Protein AF-A0A537F332-F1 (afdb_monomer)

Foldseek 3Di:
DDDDDDDDPDDDPPPADDLPQPPQDPCNLLVQVVVVVVVPNDDLVRSQVVVCVVVVNSGGDHSVVRPVSVVVD

Mean predicted aligned error: 10.93 Å

Solvent-accessible surface area (backbone atoms only — not comparable to full-atom values): 4859 Å² total; per-residue (Å²): 137,90,79,89,78,90,77,82,84,85,76,82,91,67,89,67,81,74,62,70,46,94,83,67,60,88,62,46,69,55,53,52,50,53,54,45,44,75,75,42,90,73,50,69,69,57,51,42,53,48,44,20,61,76,44,75,59,67,38,50,73,35,71,85,63,44,54,59,53,64,73,75,106

Secondary structure (DSSP, 8-state):
--------------TTS----TTPPTTHHHHHHHHHHHHS---HHHHHHHHHHHTTTS----HHHHHHHHH--

Radius of gyration: 16.9 Å; Cα contacts (8 Å, |Δi|>4): 43; chains: 1; bounding box: 59×20×30 Å

Sequence (73 aa):
MPGSGEKMIKRPTIHGALAHPQGIPRGFLRLYVLHRIAARPAHGYGLLQEIENKTEGVWRPGAGSIYPILKEL

Structure (mmCIF, N/CA/C/O backbone):
data_AF-A0A537F332-F1
#
_entry.id   AF-A0A537F332-F1
#
loop_
_atom_site.group_PDB
_atom_site.id
_atom_site.type_symbol
_atom_site.label_atom_id
_atom_site.label_alt_id
_atom_site.label_comp_id
_atom_site.label_asym_id
_atom_site.label_entity_id
_atom_site.label_seq_id
_atom_site.pdbx_PDB_ins_code
_atom_site.Cartn_x
_atom_site.Cartn_y
_atom_site.Cartn_z
_atom_site.occupancy
_atom_site.B_iso_or_equiv
_atom_site.auth_seq_id
_atom_site.auth_comp_id
_atom_site.auth_asym_id
_atom_site.auth_atom_id
_atom_site.pdbx_PDB_model_num
ATOM 1 N N . MET A 1 1 ? 49.604 -0.843 -20.030 1.00 45.31 1 MET A N 1
ATOM 2 C CA . MET A 1 1 ? 48.374 -1.618 -19.766 1.00 45.31 1 MET A CA 1
ATOM 3 C C . MET A 1 1 ? 47.696 -1.055 -18.518 1.00 45.31 1 MET A C 1
ATOM 5 O O . MET A 1 1 ? 48.264 -1.240 -17.450 1.00 45.31 1 MET A O 1
ATOM 9 N N . PRO A 1 2 ? 46.569 -0.327 -18.604 1.00 50.72 2 PRO A N 1
ATOM 10 C CA . PRO A 1 2 ? 45.757 -0.003 -17.430 1.00 50.72 2 PRO A CA 1
ATOM 11 C C . PRO A 1 2 ? 44.638 -1.038 -17.225 1.00 50.72 2 PRO A C 1
ATOM 13 O O . PRO A 1 2 ? 43.939 -1.407 -18.167 1.00 50.72 2 PRO A O 1
ATOM 16 N N . GLY A 1 3 ? 44.518 -1.522 -15.988 1.00 50.66 3 GLY A N 1
ATOM 17 C CA . GLY A 1 3 ? 43.553 -2.528 -15.559 1.00 50.66 3 GLY A CA 1
ATOM 18 C C . GLY A 1 3 ? 42.233 -1.950 -15.043 1.00 50.66 3 GLY A C 1
ATOM 19 O O . GLY A 1 3 ? 42.190 -0.867 -14.470 1.00 50.66 3 GLY A O 1
ATOM 20 N N . SER A 1 4 ? 41.184 -2.737 -15.289 1.00 61.75 4 SER A N 1
ATOM 21 C CA . SER A 1 4 ? 39.989 -3.018 -14.480 1.00 61.75 4 SER A CA 1
ATOM 22 C C . SER A 1 4 ? 39.629 -2.066 -13.330 1.00 61.75 4 SER A C 1
ATOM 24 O O . SER A 1 4 ? 40.365 -1.949 -12.353 1.00 61.75 4 SER A O 1
ATOM 26 N N . GLY A 1 5 ? 38.409 -1.524 -13.369 1.00 54.81 5 GLY A N 1
ATOM 27 C CA . GLY A 1 5 ? 37.802 -0.897 -12.196 1.00 54.81 5 GLY A CA 1
ATOM 28 C C . GLY A 1 5 ? 36.578 -0.052 -12.506 1.00 54.81 5 GLY A C 1
ATOM 29 O O . GLY A 1 5 ? 36.638 1.172 -12.457 1.00 54.81 5 GLY A O 1
ATOM 30 N N . GLU A 1 6 ? 35.462 -0.710 -12.810 1.00 55.72 6 GLU A N 1
ATOM 31 C CA . GLU A 1 6 ? 34.123 -0.125 -12.776 1.00 55.72 6 GLU A CA 1
ATOM 32 C C . GLU A 1 6 ? 33.907 0.755 -11.534 1.00 55.72 6 GLU A C 1
ATOM 34 O O . GLU A 1 6 ? 34.015 0.293 -10.399 1.00 55.72 6 GLU A O 1
ATOM 39 N N . LYS A 1 7 ? 33.457 1.995 -11.734 1.00 52.72 7 LYS A N 1
ATOM 40 C CA . LYS A 1 7 ? 32.497 2.606 -10.809 1.00 52.72 7 LYS A CA 1
ATOM 41 C C . LYS A 1 7 ? 31.427 3.339 -11.594 1.00 52.72 7 LYS A C 1
ATOM 43 O O . LYS A 1 7 ? 31.491 4.532 -11.870 1.00 52.72 7 LYS A O 1
ATOM 48 N N . MET A 1 8 ? 30.426 2.549 -11.953 1.00 47.69 8 MET A N 1
ATOM 49 C CA . MET A 1 8 ? 29.146 2.975 -12.480 1.00 47.69 8 MET A CA 1
ATOM 50 C C . MET A 1 8 ? 28.479 3.930 -11.480 1.00 47.69 8 MET A C 1
ATOM 52 O O . MET A 1 8 ? 28.014 3.535 -10.410 1.00 47.69 8 MET A O 1
ATOM 56 N N . ILE A 1 9 ? 28.457 5.213 -11.828 1.00 57.59 9 ILE A N 1
ATOM 57 C CA . ILE A 1 9 ? 27.828 6.281 -11.053 1.00 57.59 9 ILE A CA 1
ATOM 58 C C . ILE A 1 9 ? 26.302 6.160 -11.223 1.00 57.59 9 ILE A C 1
ATOM 60 O O . ILE A 1 9 ? 25.687 6.890 -11.992 1.00 57.59 9 ILE A O 1
ATOM 64 N N . LYS A 1 10 ? 25.656 5.198 -10.552 1.00 54.47 10 LYS A N 1
ATOM 65 C CA . LYS A 1 10 ? 24.186 5.078 -10.556 1.00 54.47 10 LYS A CA 1
ATOM 66 C C . LYS A 1 10 ? 23.573 5.903 -9.436 1.00 54.47 10 LYS A C 1
ATOM 68 O O . LYS A 1 10 ? 23.236 5.339 -8.399 1.00 54.47 10 LYS A O 1
ATOM 73 N N . ARG A 1 11 ? 23.382 7.209 -9.638 1.00 54.56 11 ARG A N 1
ATOM 74 C CA . ARG A 1 11 ? 22.412 7.972 -8.832 1.00 54.56 11 ARG A CA 1
ATOM 75 C C . ARG A 1 11 ? 21.730 9.082 -9.633 1.00 54.56 11 ARG A C 1
ATOM 77 O O . ARG A 1 11 ? 22.209 10.209 -9.638 1.00 54.56 11 ARG A O 1
ATOM 84 N N . PRO A 1 12 ? 20.530 8.808 -10.160 1.00 44.44 12 PRO A N 1
ATOM 85 C CA . PRO A 1 12 ? 19.437 9.749 -10.060 1.00 44.44 12 PRO A CA 1
ATOM 86 C C . PRO A 1 12 ? 18.447 9.202 -9.026 1.00 44.44 12 PRO A C 1
ATOM 88 O O . PRO A 1 12 ? 17.685 8.271 -9.281 1.00 44.44 12 PRO A O 1
ATOM 91 N N . THR A 1 13 ? 18.478 9.764 -7.819 1.00 56.41 13 THR A N 1
ATOM 92 C CA . THR A 1 13 ? 17.426 9.554 -6.822 1.00 56.41 13 THR A CA 1
ATOM 93 C C . THR A 1 13 ? 16.226 10.404 -7.226 1.00 56.41 13 THR A C 1
ATOM 95 O O . THR A 1 13 ? 16.113 11.551 -6.816 1.00 56.41 13 THR A O 1
ATOM 98 N N . ILE A 1 14 ? 15.335 9.840 -8.042 1.00 53.59 14 ILE A N 1
ATOM 99 C CA . ILE A 1 14 ? 14.005 10.398 -8.334 1.00 53.59 14 ILE A CA 1
ATOM 100 C C . ILE A 1 14 ? 12.953 9.278 -8.330 1.00 53.59 14 ILE A C 1
ATOM 102 O O . ILE A 1 14 ? 12.174 9.124 -9.261 1.00 53.59 14 ILE A O 1
ATOM 106 N N . HIS A 1 15 ? 12.903 8.463 -7.273 1.00 48.72 15 HIS A N 1
ATOM 107 C CA . HIS A 1 15 ? 11.927 7.361 -7.148 1.00 48.72 15 HIS A CA 1
ATOM 108 C C . HIS A 1 15 ? 10.473 7.829 -6.882 1.00 48.72 15 HIS A C 1
ATOM 110 O O . HIS A 1 15 ? 9.646 7.048 -6.428 1.00 48.72 15 HIS A O 1
ATOM 116 N N . GLY A 1 16 ? 10.140 9.102 -7.116 1.00 49.97 16 GLY A N 1
ATOM 117 C CA . GLY A 1 16 ? 8.919 9.708 -6.578 1.00 49.97 16 GLY A CA 1
ATOM 118 C C . GLY A 1 16 ? 7.705 9.786 -7.504 1.00 49.97 16 GLY A C 1
ATOM 119 O O . GLY A 1 16 ? 6.596 9.874 -6.989 1.00 49.97 16 GLY A O 1
ATOM 120 N N . ALA A 1 17 ? 7.868 9.788 -8.832 1.00 50.25 17 ALA A N 1
ATOM 121 C CA . ALA A 1 17 ? 6.805 10.333 -9.691 1.00 50.25 17 ALA A CA 1
ATOM 122 C C .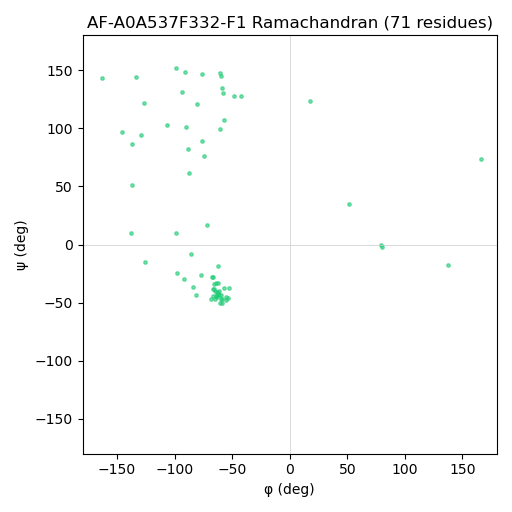 ALA A 1 17 ? 6.266 9.428 -10.813 1.00 50.25 17 ALA A C 1
ATOM 124 O O . ALA A 1 17 ? 5.219 9.760 -11.355 1.00 50.25 17 ALA A O 1
ATOM 125 N N . LEU A 1 18 ? 6.921 8.323 -11.198 1.00 53.50 18 LEU A N 1
ATOM 126 C CA . LEU A 1 18 ? 6.620 7.697 -12.506 1.00 53.50 18 LEU A CA 1
ATOM 127 C C . LEU A 1 18 ? 6.536 6.165 -12.542 1.00 53.50 18 LEU A C 1
ATOM 129 O O . LEU A 1 18 ? 6.419 5.596 -13.622 1.00 53.50 18 LEU A O 1
ATOM 133 N N . ALA A 1 19 ? 6.539 5.467 -11.409 1.00 55.09 19 ALA A N 1
ATOM 134 C CA . ALA A 1 19 ? 6.362 4.014 -11.422 1.00 55.09 19 ALA A CA 1
ATOM 135 C C . ALA A 1 19 ? 4.869 3.640 -11.385 1.00 55.09 19 ALA A C 1
ATOM 137 O O . ALA A 1 19 ? 4.401 3.004 -10.444 1.00 55.09 19 ALA A O 1
ATOM 138 N N . HIS A 1 20 ? 4.106 4.050 -12.402 1.00 58.53 20 HIS A N 1
ATOM 139 C CA . HIS A 1 20 ? 2.915 3.295 -12.786 1.00 58.53 20 HIS A CA 1
ATOM 140 C C . HIS A 1 20 ? 3.402 2.287 -13.832 1.00 58.53 20 HIS A C 1
ATOM 142 O O . HIS A 1 20 ? 3.663 2.683 -14.967 1.00 58.53 20 HIS A O 1
ATOM 148 N N . PRO A 1 21 ? 3.618 1.010 -13.472 1.00 62.84 21 PRO A N 1
ATOM 149 C CA . PRO A 1 21 ? 3.987 0.006 -14.454 1.00 62.84 21 PRO A CA 1
ATOM 150 C C . PRO A 1 21 ? 2.877 -0.025 -15.501 1.00 62.84 21 PRO A C 1
ATOM 152 O O . PRO A 1 21 ? 1.693 -0.066 -15.142 1.00 62.84 21 PRO A O 1
ATOM 155 N N . GLN A 1 22 ? 3.250 0.033 -16.779 1.00 62.06 22 GLN A N 1
ATOM 156 C CA . GLN A 1 22 ? 2.311 -0.109 -17.887 1.00 62.06 22 GLN A CA 1
ATOM 157 C C . GLN A 1 22 ? 1.673 -1.500 -17.770 1.00 62.06 22 GLN A C 1
ATOM 159 O O . GLN A 1 22 ?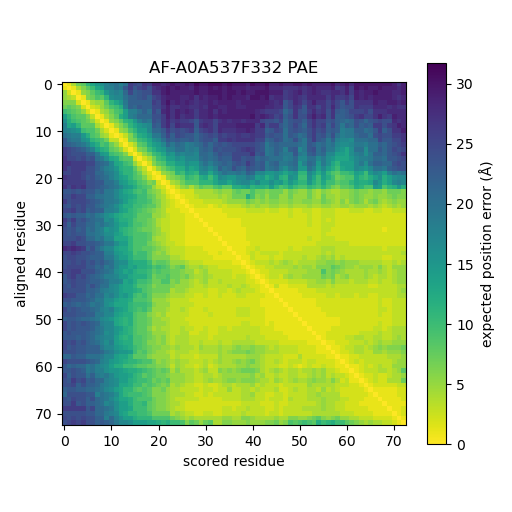 2.305 -2.500 -18.088 1.00 62.06 22 GLN A O 1
ATOM 164 N N . GLY A 1 23 ? 0.462 -1.563 -17.208 1.00 71.00 23 GLY A N 1
ATOM 165 C CA . GLY A 1 23 ? -0.232 -2.819 -16.904 1.00 71.00 23 GLY A CA 1
ATOM 166 C C . GLY A 1 23 ? -0.934 -2.875 -15.544 1.00 71.00 23 GLY A C 1
ATOM 167 O O . GLY A 1 23 ? -1.826 -3.701 -15.381 1.00 71.00 23 GLY A O 1
ATOM 168 N N . ILE A 1 24 ? -0.614 -1.998 -14.582 1.00 80.06 24 ILE A N 1
ATOM 169 C CA . ILE A 1 24 ? -1.383 -1.924 -13.325 1.00 80.06 24 ILE A CA 1
ATOM 170 C C . ILE A 1 24 ? -2.665 -1.106 -13.571 1.00 80.06 24 ILE A C 1
ATOM 172 O O . ILE A 1 24 ? -2.560 0.069 -13.939 1.00 80.06 24 ILE A O 1
ATOM 176 N N . PRO A 1 25 ? -3.874 -1.663 -13.347 1.00 82.25 25 PRO A N 1
ATOM 177 C CA . PRO A 1 25 ? -5.121 -0.920 -13.505 1.00 82.25 25 PRO A CA 1
ATOM 178 C C . PRO A 1 25 ? -5.181 0.308 -12.591 1.00 82.25 25 PRO A C 1
ATOM 180 O O . PRO A 1 25 ? -4.726 0.278 -11.442 1.00 82.25 25 PRO A O 1
ATOM 183 N N . ARG A 1 26 ? -5.798 1.396 -13.068 1.00 81.31 26 ARG A N 1
ATOM 184 C CA . ARG A 1 26 ? -6.040 2.569 -12.215 1.00 81.31 26 ARG A CA 1
ATOM 185 C C . ARG A 1 26 ? -6.887 2.164 -11.010 1.00 81.31 26 ARG A C 1
ATOM 187 O O . ARG A 1 26 ? -7.868 1.444 -11.149 1.00 81.31 26 ARG A O 1
ATOM 194 N N . GLY A 1 27 ? -6.496 2.626 -9.825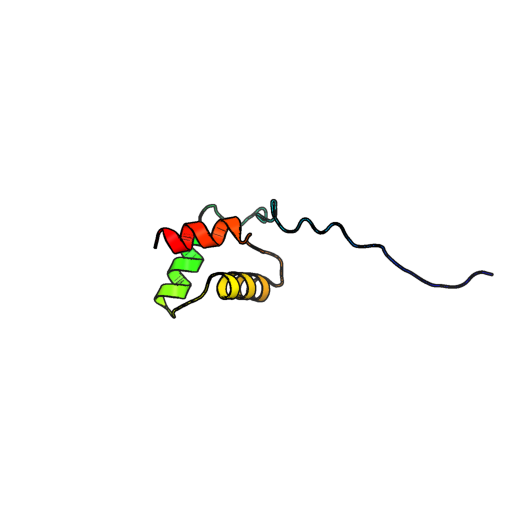 1.00 86.62 27 GLY A N 1
ATOM 195 C CA . GLY A 1 27 ? -7.192 2.293 -8.580 1.00 86.62 27 GLY A CA 1
ATOM 196 C C . GLY A 1 27 ? -6.852 0.919 -7.993 1.00 86.62 27 GLY A C 1
ATOM 197 O O . GLY A 1 27 ? -7.297 0.633 -6.884 1.00 86.62 27 GLY A O 1
ATOM 198 N N . PHE A 1 28 ? -6.010 0.104 -8.642 1.00 89.75 28 PHE A N 1
ATOM 199 C CA . PHE A 1 28 ? -5.561 -1.175 -8.076 1.00 89.75 28 PHE A CA 1
ATOM 200 C C . PHE A 1 28 ? -4.885 -0.997 -6.709 1.00 89.75 28 PHE A C 1
ATOM 202 O O . PHE A 1 28 ? -5.135 -1.773 -5.792 1.00 89.75 28 PHE A O 1
ATOM 209 N N . LEU A 1 29 ? -4.119 0.088 -6.526 1.00 90.00 29 LEU A N 1
ATOM 210 C CA . LEU A 1 29 ? -3.546 0.450 -5.227 1.00 90.00 29 LEU A CA 1
ATOM 211 C C . LEU A 1 29 ? -4.611 0.572 -4.134 1.00 90.00 29 LEU A C 1
ATOM 213 O O . LEU A 1 29 ? -4.433 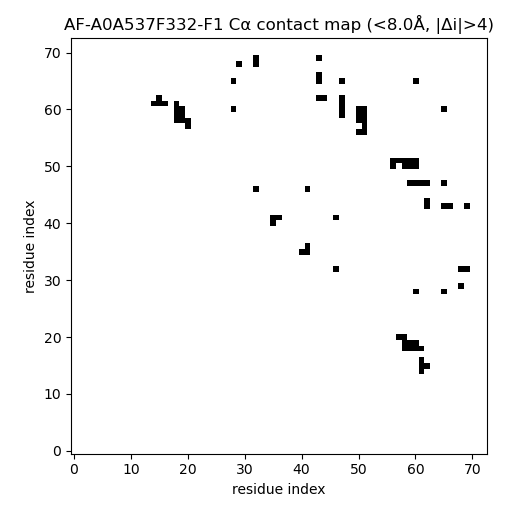0.033 -3.049 1.00 90.00 29 LEU A O 1
ATOM 217 N N . ARG A 1 30 ? -5.736 1.234 -4.425 1.00 91.19 30 ARG A N 1
ATOM 218 C CA . ARG A 1 30 ? -6.834 1.409 -3.466 1.00 91.19 30 ARG A CA 1
ATOM 219 C C . ARG A 1 30 ? -7.463 0.070 -3.095 1.00 91.19 30 ARG A C 1
ATOM 221 O O . ARG A 1 30 ? -7.669 -0.192 -1.915 1.00 91.19 30 ARG A O 1
ATOM 228 N N . LEU A 1 31 ? -7.713 -0.786 -4.086 1.00 92.94 31 LEU A N 1
ATOM 229 C CA . LEU A 1 31 ? -8.254 -2.130 -3.860 1.00 92.94 31 LEU A CA 1
ATOM 230 C C . LEU A 1 31 ? -7.300 -2.996 -3.033 1.00 92.94 31 LEU A C 1
ATOM 232 O O . LEU A 1 31 ? -7.734 -3.679 -2.109 1.00 92.94 31 LEU A O 1
ATOM 236 N N . TYR A 1 32 ? -6.002 -2.930 -3.321 1.00 92.25 32 TYR A N 1
ATOM 237 C CA . TYR A 1 32 ? -4.990 -3.650 -2.560 1.00 92.25 32 TYR A CA 1
ATOM 238 C C . TYR A 1 32 ? -4.932 -3.188 -1.099 1.00 92.25 32 TYR A C 1
ATOM 240 O O . TYR A 1 32 ? -4.910 -4.018 -0.190 1.00 92.25 32 TYR A O 1
ATOM 248 N N . VAL A 1 33 ? -4.946 -1.869 -0.866 1.00 92.56 33 VAL A N 1
ATOM 249 C CA . VAL A 1 33 ? -4.966 -1.283 0.484 1.00 92.56 33 VAL A CA 1
ATOM 250 C C . VAL A 1 33 ? -6.195 -1.770 1.251 1.00 92.56 33 VAL A C 1
ATOM 252 O O . VAL A 1 33 ? -6.037 -2.307 2.344 1.00 92.56 33 VAL A O 1
ATOM 255 N N . LEU A 1 34 ? -7.389 -1.667 0.656 1.00 92.81 34 LEU A N 1
ATOM 256 C CA . LEU A 1 34 ? -8.646 -2.165 1.227 1.00 92.81 34 LEU A CA 1
ATOM 257 C C . LEU A 1 34 ? -8.577 -3.655 1.581 1.00 92.81 34 LEU A C 1
ATOM 259 O O . LEU A 1 34 ? -8.933 -4.054 2.687 1.00 92.81 34 LEU A O 1
ATOM 263 N N . HIS A 1 35 ? -8.076 -4.478 0.661 1.00 93.25 35 HIS A N 1
ATOM 264 C CA . HIS A 1 35 ? -7.916 -5.909 0.889 1.00 93.25 35 HIS A CA 1
ATOM 265 C C . HIS A 1 35 ? -6.963 -6.201 2.058 1.00 93.25 35 HIS A C 1
ATOM 267 O O . HIS A 1 35 ? -7.259 -7.050 2.901 1.00 93.25 35 HIS A O 1
ATOM 273 N N . ARG A 1 36 ? -5.827 -5.493 2.149 1.00 92.94 36 ARG A N 1
ATOM 274 C CA . ARG A 1 36 ? -4.874 -5.711 3.244 1.00 92.94 36 ARG A CA 1
ATOM 275 C C . ARG A 1 36 ? -5.408 -5.270 4.590 1.00 92.94 36 ARG A C 1
ATOM 277 O O . ARG A 1 36 ? -5.300 -6.065 5.518 1.00 92.94 36 ARG A O 1
ATOM 284 N N . ILE A 1 37 ? -5.994 -4.079 4.699 1.00 91.56 37 ILE A N 1
ATOM 285 C CA . ILE A 1 37 ? -6.526 -3.594 5.981 1.00 91.56 37 ILE A CA 1
ATOM 286 C C . ILE A 1 37 ? -7.706 -4.437 6.470 1.00 91.56 37 ILE A C 1
ATOM 288 O O . ILE A 1 37 ? -7.813 -4.673 7.669 1.00 91.56 37 ILE A O 1
ATOM 29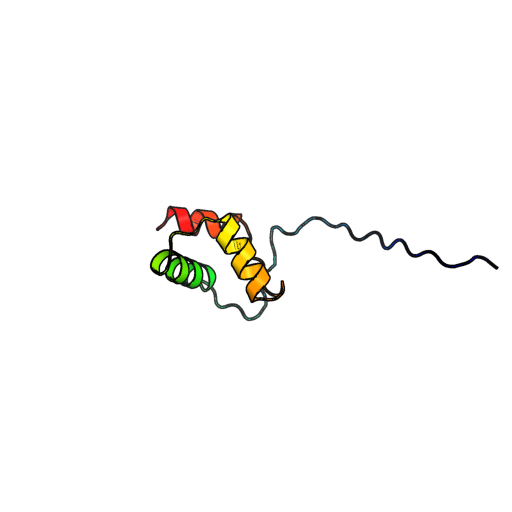2 N N . ALA A 1 38 ? -8.534 -4.950 5.550 1.00 92.00 38 ALA A N 1
ATOM 293 C CA . ALA A 1 38 ? -9.624 -5.865 5.879 1.00 92.00 38 ALA A CA 1
ATOM 294 C C . ALA A 1 38 ? -9.106 -7.187 6.465 1.00 92.00 38 ALA A C 1
ATOM 296 O O . ALA A 1 38 ? -9.746 -7.774 7.331 1.00 92.00 38 ALA A O 1
ATOM 297 N N . ALA A 1 39 ? -7.935 -7.647 6.020 1.00 91.62 39 ALA A N 1
ATOM 298 C CA . ALA A 1 39 ? -7.306 -8.852 6.544 1.00 91.62 39 ALA A CA 1
ATOM 299 C C . ALA A 1 39 ? -6.485 -8.606 7.826 1.00 91.62 39 ALA A C 1
ATOM 301 O O . ALA A 1 39 ? -6.430 -9.475 8.693 1.00 91.62 39 ALA A O 1
ATOM 302 N N . ARG A 1 40 ? -5.794 -7.464 7.950 1.00 88.56 40 ARG A N 1
ATOM 303 C CA . ARG A 1 40 ? -5.037 -7.064 9.150 1.00 88.56 40 ARG A CA 1
ATOM 304 C C . ARG A 1 40 ? -4.738 -5.560 9.118 1.00 88.56 40 ARG A C 1
ATOM 306 O O . ARG A 1 40 ? -4.348 -5.075 8.057 1.00 88.56 40 ARG A O 1
ATOM 313 N N . PRO A 1 41 ? -4.756 -4.849 10.263 1.00 87.25 41 PRO A N 1
ATOM 314 C CA . PRO A 1 41 ? -4.258 -3.477 10.337 1.00 87.25 41 PRO A CA 1
ATOM 315 C C . PRO A 1 41 ? -2.877 -3.339 9.684 1.00 87.25 41 PRO A C 1
ATOM 317 O O . PRO A 1 41 ? -1.961 -4.110 9.983 1.00 87.25 41 PRO A O 1
ATOM 320 N N . ALA A 1 42 ? -2.742 -2.375 8.774 1.00 87.75 42 ALA A N 1
ATOM 321 C CA . ALA A 1 42 ? -1.522 -2.137 8.012 1.00 87.75 42 ALA A CA 1
ATOM 322 C C . ALA A 1 42 ? -1.173 -0.644 8.008 1.00 87.75 42 ALA A C 1
ATOM 324 O O . ALA A 1 42 ? -2.052 0.215 7.953 1.00 87.75 42 ALA A O 1
ATOM 325 N N . HIS A 1 43 ? 0.122 -0.336 8.047 1.00 88.62 43 HIS A N 1
ATOM 326 C CA . HIS A 1 43 ? 0.635 1.033 7.975 1.00 88.62 43 HIS A CA 1
ATOM 327 C C . HIS A 1 43 ? 1.093 1.362 6.552 1.00 88.62 43 HIS A C 1
ATOM 329 O O . HIS A 1 43 ? 1.551 0.477 5.830 1.00 88.62 43 HIS A O 1
ATOM 335 N N . GLY A 1 44 ? 1.040 2.642 6.164 1.00 87.75 44 GLY A N 1
ATOM 336 C CA . GLY A 1 44 ? 1.371 3.081 4.802 1.00 87.75 44 GLY A CA 1
ATOM 337 C C . GLY A 1 44 ? 2.742 2.619 4.309 1.00 87.75 44 GLY A C 1
ATOM 338 O O . GLY A 1 44 ? 2.838 2.059 3.224 1.00 87.75 44 GLY A O 1
ATOM 339 N N . TYR A 1 45 ? 3.788 2.755 5.128 1.00 89.62 45 TYR A N 1
ATOM 340 C CA . TYR A 1 45 ? 5.124 2.270 4.764 1.00 89.62 45 TYR A CA 1
ATOM 341 C C . TYR A 1 45 ? 5.193 0.739 4.644 1.00 89.62 45 TYR A C 1
ATOM 343 O O . TYR A 1 45 ? 5.816 0.218 3.723 1.00 89.62 45 TYR A O 1
ATOM 351 N N . GLY A 1 46 ? 4.500 0.020 5.531 1.00 90.31 46 GLY A N 1
ATOM 352 C CA . GLY A 1 46 ? 4.420 -1.440 5.469 1.00 90.31 46 GLY A CA 1
ATOM 353 C C . GLY A 1 46 ? 3.763 -1.922 4.176 1.00 90.31 46 GLY A C 1
ATOM 354 O O . GLY A 1 46 ? 4.255 -2.855 3.555 1.00 90.31 46 GLY A O 1
ATOM 355 N N . LEU A 1 47 ? 2.712 -1.236 3.719 1.00 91.06 47 LEU A N 1
ATOM 356 C CA . LEU A 1 47 ? 2.055 -1.530 2.444 1.00 91.06 47 LEU A CA 1
ATOM 357 C C . LEU A 1 47 ? 2.980 -1.277 1.247 1.00 91.06 47 LEU A C 1
ATOM 359 O O . LEU A 1 47 ? 2.994 -2.085 0.323 1.00 91.06 47 LEU A O 1
ATOM 363 N N . LEU A 1 48 ? 3.777 -0.202 1.270 1.00 89.94 48 LEU A N 1
ATOM 364 C CA . LEU A 1 48 ? 4.771 0.072 0.224 1.00 89.94 48 LEU A CA 1
ATOM 365 C C . LEU A 1 48 ? 5.808 -1.049 0.124 1.00 89.94 48 LEU A C 1
ATOM 367 O O . LEU A 1 48 ? 6.025 -1.578 -0.964 1.00 89.94 48 LEU A O 1
ATOM 371 N N . GLN A 1 49 ? 6.404 -1.436 1.257 1.00 89.88 49 GLN A N 1
ATOM 372 C CA . GLN A 1 49 ? 7.380 -2.526 1.300 1.00 89.88 49 GLN A CA 1
ATOM 373 C C . GLN A 1 49 ? 6.764 -3.864 0.887 1.00 89.88 49 GLN A C 1
ATOM 375 O O . GLN A 1 49 ? 7.385 -4.630 0.160 1.00 89.88 49 GLN A O 1
ATOM 380 N N . GLU A 1 50 ? 5.539 -4.155 1.325 1.00 92.12 50 GLU A N 1
ATOM 381 C CA . GLU A 1 50 ? 4.851 -5.396 0.975 1.00 92.12 50 GLU A CA 1
ATOM 382 C C . GLU A 1 50 ? 4.597 -5.492 -0.534 1.00 92.12 50 GLU A C 1
ATOM 384 O O . GLU A 1 50 ? 4.838 -6.540 -1.129 1.00 92.12 50 GLU A O 1
ATOM 389 N N . ILE A 1 51 ? 4.148 -4.399 -1.159 1.00 91.44 51 ILE A N 1
ATOM 390 C CA . ILE A 1 51 ? 3.920 -4.330 -2.605 1.00 91.44 51 ILE A CA 1
ATOM 391 C C . ILE A 1 51 ? 5.239 -4.474 -3.370 1.00 91.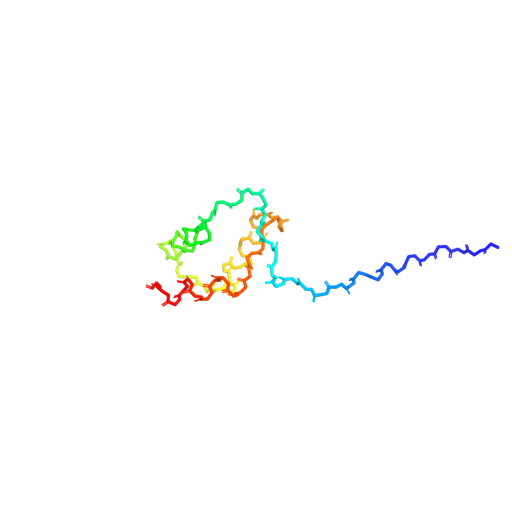44 51 ILE A C 1
ATOM 393 O O . ILE A 1 51 ? 5.314 -5.265 -4.310 1.00 91.44 51 ILE A O 1
ATOM 397 N N . GLU A 1 52 ? 6.283 -3.755 -2.956 1.00 90.56 52 GLU A N 1
ATOM 398 C CA . GLU A 1 52 ? 7.609 -3.850 -3.570 1.00 90.56 52 GLU A CA 1
ATOM 399 C C . GLU A 1 52 ? 8.153 -5.283 -3.489 1.00 90.56 52 GLU A C 1
ATOM 401 O O . GLU A 1 52 ? 8.582 -5.829 -4.500 1.00 90.56 52 GLU A O 1
ATOM 406 N N . ASN A 1 53 ? 8.060 -5.924 -2.322 1.00 92.25 53 ASN A N 1
ATOM 407 C CA . ASN A 1 53 ? 8.548 -7.287 -2.116 1.00 92.25 53 ASN A CA 1
ATOM 408 C C . ASN A 1 53 ? 7.743 -8.321 -2.914 1.00 92.25 53 ASN A C 1
ATOM 410 O O . ASN A 1 53 ? 8.325 -9.195 -3.548 1.00 92.25 53 ASN A O 1
ATOM 414 N N . LYS A 1 54 ? 6.406 -8.224 -2.917 1.00 91.00 54 LYS A N 1
ATOM 415 C CA . LYS A 1 54 ? 5.532 -9.168 -3.640 1.00 91.00 54 LYS A CA 1
ATOM 416 C C . LYS A 1 54 ? 5.650 -9.068 -5.151 1.00 91.00 54 LYS A C 1
ATOM 418 O O . LYS A 1 54 ? 5.368 -10.037 -5.844 1.00 91.00 54 LYS A O 1
ATOM 423 N N . THR A 1 55 ? 6.001 -7.890 -5.650 1.00 88.00 55 THR A N 1
ATOM 424 C CA . THR A 1 55 ? 6.169 -7.653 -7.084 1.00 88.00 55 THR A CA 1
ATOM 425 C C . THR A 1 55 ? 7.628 -7.710 -7.511 1.00 88.00 55 THR A C 1
ATOM 427 O O . THR A 1 55 ? 7.928 -7.323 -8.632 1.00 88.00 55 THR A O 1
ATOM 430 N N . GLU A 1 56 ? 8.541 -8.145 -6.635 1.00 86.88 56 GLU A N 1
ATOM 431 C CA . GLU A 1 56 ? 9.984 -8.201 -6.913 1.00 86.88 56 GLU A CA 1
ATOM 432 C C . GLU A 1 56 ? 10.533 -6.859 -7.440 1.00 86.88 56 GLU A C 1
ATOM 434 O O . GLU A 1 56 ? 11.413 -6.784 -8.294 1.00 86.88 56 GLU A O 1
ATOM 439 N N . GLY A 1 57 ? 9.973 -5.756 -6.941 1.00 85.38 57 GLY A N 1
ATOM 440 C CA . GLY A 1 57 ? 10.316 -4.398 -7.341 1.00 85.38 57 GLY A CA 1
ATOM 441 C C . GLY A 1 57 ? 9.700 -3.919 -8.658 1.00 85.38 57 GLY A C 1
ATOM 442 O O . GLY A 1 57 ? 9.927 -2.758 -8.998 1.00 85.38 57 GLY A O 1
ATOM 443 N N . VAL A 1 58 ? 8.909 -4.741 -9.361 1.00 85.06 58 VAL A N 1
ATOM 444 C CA . VAL A 1 58 ? 8.198 -4.371 -10.603 1.00 85.06 58 VAL A CA 1
ATOM 445 C C . VAL A 1 58 ? 7.196 -3.246 -10.354 1.00 85.06 58 VAL A C 1
ATOM 447 O O . VAL A 1 58 ? 6.997 -2.392 -11.218 1.00 85.06 58 VAL A O 1
ATOM 450 N N . TRP A 1 59 ? 6.588 -3.200 -9.167 1.00 85.25 59 TRP A N 1
ATOM 451 C CA . TRP A 1 59 ? 5.670 -2.139 -8.783 1.00 85.25 59 TRP A CA 1
ATOM 452 C C . TRP A 1 59 ? 6.088 -1.499 -7.462 1.00 85.25 59 TRP A C 1
ATOM 454 O O . TRP A 1 59 ? 6.177 -2.148 -6.423 1.00 85.25 59 TRP A O 1
ATOM 464 N N . ARG A 1 60 ? 6.323 -0.184 -7.502 1.00 84.88 60 ARG A N 1
ATOM 465 C CA . ARG A 1 60 ? 6.670 0.625 -6.330 1.00 84.88 60 ARG A CA 1
ATOM 466 C C . ARG A 1 60 ? 5.759 1.847 -6.269 1.00 84.88 60 ARG A C 1
ATOM 468 O O . ARG A 1 60 ? 6.045 2.846 -6.932 1.00 84.88 60 ARG A O 1
ATOM 475 N N . PRO A 1 61 ? 4.641 1.779 -5.528 1.00 84.00 61 PRO A N 1
ATOM 476 C CA . PRO A 1 61 ? 3.777 2.933 -5.347 1.00 84.00 61 PRO A CA 1
ATOM 477 C C . PRO A 1 61 ? 4.5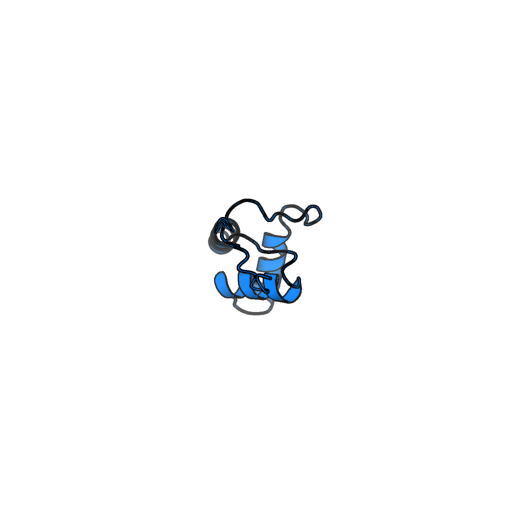40 4.075 -4.669 1.00 84.00 61 PRO A C 1
ATOM 479 O O . PRO A 1 61 ? 5.405 3.853 -3.824 1.00 84.00 61 PRO A O 1
ATOM 482 N N . GLY A 1 62 ? 4.195 5.315 -5.005 1.00 82.38 62 GLY A N 1
ATOM 483 C CA . GLY A 1 62 ? 4.707 6.474 -4.283 1.00 82.38 62 GLY A CA 1
ATOM 484 C C . GLY A 1 62 ? 3.997 6.647 -2.939 1.00 82.38 62 GLY A C 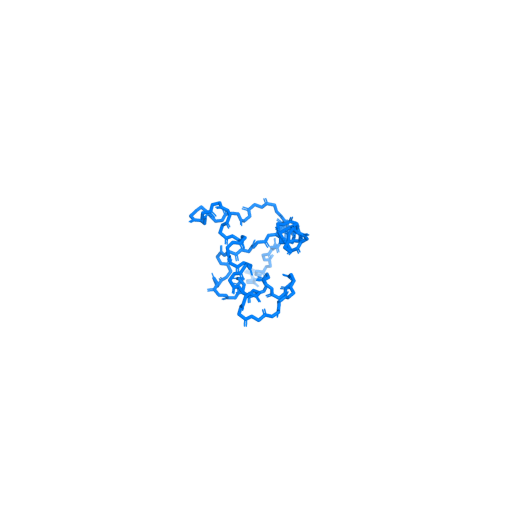1
ATOM 485 O O . GLY A 1 62 ? 2.788 6.428 -2.828 1.00 82.38 62 GLY A O 1
ATOM 486 N N . ALA A 1 63 ? 4.720 7.137 -1.930 1.00 82.81 63 ALA A N 1
ATOM 487 C CA . ALA A 1 63 ? 4.133 7.553 -0.654 1.00 82.81 63 ALA A CA 1
ATOM 488 C C . ALA A 1 63 ? 2.968 8.547 -0.848 1.00 82.81 63 ALA A C 1
ATOM 490 O O . ALA A 1 63 ? 1.933 8.433 -0.192 1.00 82.81 63 ALA A O 1
ATOM 491 N N . GLY A 1 64 ? 3.096 9.455 -1.823 1.00 85.25 64 GLY A N 1
ATOM 492 C CA . GLY A 1 64 ? 2.051 10.413 -2.194 1.00 85.25 64 GLY A CA 1
ATOM 493 C C . GLY A 1 64 ? 0.757 9.783 -2.720 1.00 85.25 64 GLY A C 1
ATOM 494 O O . GLY A 1 64 ? -0.275 10.439 -2.692 1.00 85.25 64 GLY A O 1
ATOM 495 N N . SER A 1 65 ? 0.775 8.519 -3.153 1.00 84.50 65 SER A N 1
ATOM 496 C CA . SER A 1 65 ? -0.428 7.796 -3.582 1.00 84.50 65 SER A CA 1
ATOM 497 C C . SER A 1 65 ? -1.078 7.005 -2.445 1.00 84.50 65 SER A C 1
ATOM 499 O O . SER A 1 65 ? -2.290 6.828 -2.457 1.00 84.50 65 SER A O 1
ATOM 501 N N . ILE A 1 66 ? -0.305 6.540 -1.456 1.00 87.94 66 ILE A N 1
ATOM 502 C CA . ILE A 1 66 ? -0.824 5.706 -0.359 1.00 87.94 66 ILE A CA 1
ATOM 503 C C . ILE A 1 66 ? -1.494 6.524 0.743 1.00 87.94 66 ILE A C 1
ATOM 505 O O . ILE A 1 66 ? -2.553 6.134 1.229 1.00 87.94 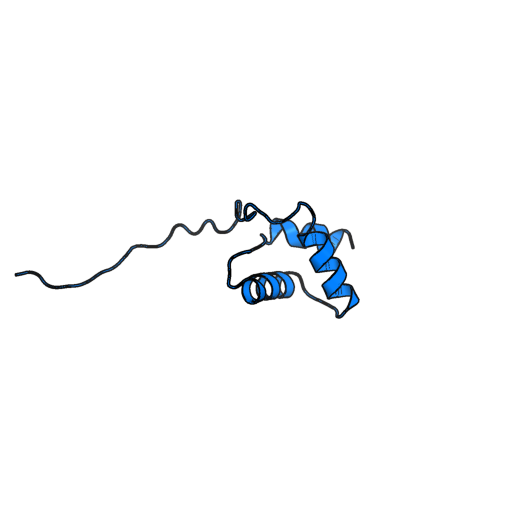66 ILE A O 1
ATOM 509 N N . TYR A 1 67 ? -0.901 7.643 1.158 1.00 85.56 67 TYR A N 1
ATOM 510 C CA . TYR A 1 67 ? -1.427 8.388 2.304 1.00 85.56 67 TYR A CA 1
ATOM 511 C C . TYR A 1 67 ? -2.805 9.018 2.060 1.00 85.56 67 TYR A C 1
ATOM 513 O O . TYR A 1 67 ? -3.627 8.949 2.972 1.00 85.56 67 TYR A O 1
ATOM 521 N N . PRO A 1 68 ? -3.121 9.563 0.867 1.00 88.50 68 PRO A N 1
ATOM 522 C CA . PRO A 1 68 ? -4.482 9.998 0.564 1.00 88.50 68 PRO A CA 1
ATOM 523 C C . PRO A 1 68 ? -5.490 8.852 0.657 1.00 88.50 68 PRO A C 1
ATOM 525 O O . PRO A 1 68 ? -6.527 9.012 1.287 1.00 88.50 68 PRO A O 1
ATOM 528 N N . ILE A 1 69 ? -5.144 7.671 0.126 1.00 90.25 69 ILE A N 1
ATOM 529 C CA . ILE A 1 69 ? -6.005 6.484 0.208 1.00 90.25 69 ILE A CA 1
ATOM 530 C C . ILE A 1 69 ? -6.266 6.119 1.670 1.00 90.25 69 ILE A C 1
ATOM 532 O O . ILE A 1 69 ? -7.410 5.907 2.033 1.00 90.25 69 ILE A O 1
ATOM 536 N N . LEU A 1 70 ? -5.234 6.081 2.516 1.00 88.31 70 LEU A N 1
ATOM 537 C CA . LEU A 1 70 ? -5.400 5.761 3.938 1.00 88.31 70 LEU A CA 1
ATOM 538 C C . LEU A 1 70 ? -6.182 6.822 4.719 1.00 88.31 70 LEU A C 1
ATOM 540 O O . LEU A 1 70 ? -6.791 6.487 5.723 1.00 88.31 70 LEU A O 1
ATOM 544 N N . LYS A 1 71 ? -6.147 8.088 4.291 1.00 88.75 71 LYS A N 1
ATOM 545 C CA . LYS A 1 71 ? -6.904 9.180 4.917 1.00 88.75 71 LYS A CA 1
ATOM 546 C C . LYS A 1 71 ? -8.391 9.158 4.539 1.00 88.75 71 LYS A C 1
ATOM 548 O O . LYS A 1 71 ? -9.205 9.707 5.272 1.00 88.75 71 LYS A O 1
ATOM 553 N N . GLU A 1 72 ? -8.728 8.591 3.383 1.00 87.12 72 GLU A N 1
ATOM 554 C CA . GLU A 1 72 ? -10.104 8.469 2.877 1.00 87.12 72 GLU A CA 1
ATOM 555 C C . GLU A 1 72 ? -10.850 7.223 3.383 1.00 87.12 72 GLU A C 1
ATOM 557 O O . GLU A 1 72 ? -12.036 7.072 3.085 1.00 87.12 72 GLU A O 1
ATOM 562 N N . LEU A 1 73 ? -10.153 6.317 4.070 1.00 82.25 73 LEU A N 1
ATOM 563 C CA . LEU A 1 73 ? -10.686 5.067 4.614 1.00 82.25 73 LEU A CA 1
ATOM 564 C C . LEU A 1 73 ? -11.031 5.224 6.093 1.00 82.25 73 LEU A C 1
ATOM 566 O O . LEU A 1 73 ? -12.066 4.649 6.490 1.00 82.25 73 LEU A O 1
#

pLDDT: mean 77.63, std 16.32, range [44.44, 93.25]

Nearest PDB structures (foldseek):
  4zzd-assembly1_A-2  TM=7.055E-01  e=1.609E+00  Lactococcus cremoris subsp. cremoris MG1363
  5opt-assembly1_R  TM=5.068E-01  e=6.798E+00  Trypanosoma cruzi strain CL Brener